Protein AF-A0A9W4T4R1-F1 (afdb_monomer_lite)

Foldseek 3Di:
DDDDQAAEEEEPDCCDLHNADFDDKEAAPVRQKIWTAHPVSQWIWIWGWDDPDPRYTYTDTDPVDDTDHDDPPDDDPDDYDYPDDD

Structure (mmCIF, N/CA/C/O backbone):
data_AF-A0A9W4T4R1-F1
#
_entry.id   AF-A0A9W4T4R1-F1
#
loop_
_atom_site.group_PDB
_atom_site.id
_atom_site.type_symbol
_atom_site.label_atom_id
_atom_site.label_alt_id
_atom_site.label_comp_id
_atom_site.label_asym_id
_atom_site.label_entity_id
_atom_site.label_seq_id
_atom_site.pdbx_PDB_ins_code
_atom_site.Cartn_x
_atom_site.Cartn_y
_atom_site.Cartn_z
_atom_site.occupancy
_atom_site.B_iso_or_equiv
_atom_site.auth_seq_id
_atom_site.auth_comp_id
_atom_site.auth_asym_id
_atom_site.auth_atom_id
_atom_site.pdbx_PDB_model_num
ATOM 1 N N . MET A 1 1 ? 18.611 -21.229 -9.576 1.00 50.47 1 MET A N 1
ATOM 2 C CA . MET A 1 1 ? 17.904 -20.423 -8.563 1.00 50.47 1 MET A CA 1
ATOM 3 C C . MET A 1 1 ? 18.171 -18.979 -8.915 1.00 50.47 1 MET A C 1
ATOM 5 O O . MET A 1 1 ? 19.337 -18.625 -9.005 1.00 50.47 1 MET A O 1
ATOM 9 N N . SER A 1 2 ? 17.140 -18.207 -9.240 1.00 68.56 2 SER A N 1
ATOM 10 C CA . SER A 1 2 ? 17.244 -16.749 -9.320 1.00 68.56 2 SER A CA 1
ATOM 11 C C . SER A 1 2 ? 17.272 -16.196 -7.896 1.00 68.56 2 SER A C 1
ATOM 13 O O . SER A 1 2 ? 16.493 -16.647 -7.056 1.00 68.56 2 SER A O 1
ATOM 15 N N . GLU A 1 3 ? 18.201 -15.285 -7.626 1.00 67.12 3 GLU A N 1
ATOM 16 C CA . GLU A 1 3 ? 18.260 -14.525 -6.379 1.00 67.12 3 GLU A CA 1
ATOM 17 C C . GLU A 1 3 ? 17.042 -13.591 -6.336 1.00 67.12 3 GLU A C 1
ATOM 19 O O . GLU A 1 3 ? 16.712 -12.953 -7.336 1.00 67.12 3 GLU A O 1
ATOM 24 N N . VAL A 1 4 ? 16.312 -13.589 -5.221 1.00 61.81 4 VAL A N 1
ATOM 25 C CA . VAL A 1 4 ? 15.272 -12.586 -4.971 1.00 61.81 4 VAL A CA 1
ATOM 26 C C . VAL A 1 4 ? 15.975 -11.352 -4.426 1.00 61.81 4 VAL A C 1
ATOM 28 O O . VAL A 1 4 ? 16.481 -11.377 -3.309 1.00 61.81 4 VAL A O 1
ATOM 31 N N . GLU A 1 5 ? 16.035 -10.294 -5.228 1.00 67.94 5 GLU A N 1
ATOM 32 C CA . GLU A 1 5 ? 16.493 -8.984 -4.769 1.00 67.94 5 GLU A CA 1
ATOM 33 C C . GLU A 1 5 ? 15.431 -8.412 -3.815 1.00 67.94 5 GLU A C 1
ATOM 35 O O . GLU A 1 5 ? 14.298 -8.134 -4.217 1.00 67.94 5 GLU A O 1
ATOM 40 N N . GLU A 1 6 ? 15.772 -8.259 -2.534 1.00 65.69 6 GLU A N 1
ATOM 41 C CA . GLU A 1 6 ? 14.932 -7.523 -1.587 1.00 65.69 6 GLU A CA 1
ATOM 42 C C . GLU A 1 6 ? 14.970 -6.031 -1.939 1.00 65.69 6 GLU A C 1
ATOM 44 O O . GLU A 1 6 ? 16.003 -5.374 -1.818 1.00 65.69 6 GLU A O 1
ATOM 49 N N . THR A 1 7 ? 13.830 -5.491 -2.370 1.00 65.50 7 THR A N 1
ATOM 50 C CA . THR A 1 7 ? 13.641 -4.051 -2.584 1.00 65.50 7 THR A CA 1
ATOM 51 C C . THR A 1 7 ? 12.897 -3.468 -1.392 1.00 65.50 7 THR A C 1
ATOM 53 O O . THR A 1 7 ? 11.851 -3.981 -0.992 1.00 65.50 7 THR A O 1
ATOM 56 N N . SER A 1 8 ? 13.420 -2.383 -0.824 1.00 68.62 8 SER A N 1
ATOM 57 C CA . SER A 1 8 ? 12.718 -1.609 0.198 1.00 68.62 8 SER A CA 1
ATOM 58 C C . SER A 1 8 ? 11.907 -0.484 -0.447 1.00 68.62 8 SER A C 1
ATOM 60 O O . SER A 1 8 ? 12.344 0.175 -1.394 1.00 68.62 8 SER A O 1
ATOM 62 N N . ILE A 1 9 ? 10.692 -0.287 0.065 1.00 69.56 9 ILE A N 1
ATOM 63 C CA . ILE A 1 9 ? 9.787 0.782 -0.353 1.00 69.56 9 ILE A CA 1
ATOM 64 C C . ILE A 1 9 ? 9.725 1.801 0.779 1.00 69.56 9 ILE A C 1
ATOM 66 O O . ILE A 1 9 ? 9.380 1.452 1.910 1.00 69.56 9 ILE A O 1
ATOM 70 N N . THR A 1 10 ? 10.030 3.058 0.470 1.00 71.94 10 THR A N 1
ATOM 71 C CA . THR A 1 10 ? 9.937 4.164 1.429 1.00 71.94 10 THR A CA 1
ATOM 72 C C . THR A 1 10 ? 8.825 5.115 1.000 1.00 71.94 10 THR A C 1
ATOM 74 O O . THR A 1 10 ? 8.733 5.482 -0.172 1.00 71.94 10 THR A O 1
ATOM 77 N N . ILE A 1 11 ? 7.980 5.525 1.946 1.00 72.94 11 ILE A N 1
ATOM 78 C CA . ILE A 1 11 ? 6.970 6.565 1.724 1.00 72.94 11 ILE A CA 1
ATOM 79 C C . ILE A 1 11 ? 7.568 7.883 2.205 1.00 72.94 11 ILE A C 1
ATOM 81 O O . ILE A 1 11 ? 7.783 8.062 3.402 1.00 72.94 11 ILE A O 1
ATOM 85 N N . ASP A 1 12 ? 7.855 8.788 1.271 1.00 66.25 12 ASP A N 1
ATOM 86 C CA . ASP A 1 12 ? 8.404 10.123 1.552 1.00 66.25 12 ASP A CA 1
ATOM 87 C C . ASP A 1 12 ? 7.272 11.126 1.843 1.00 66.25 12 ASP A C 1
ATOM 89 O O . ASP A 1 12 ? 7.197 12.220 1.289 1.00 66.25 12 ASP A O 1
ATOM 93 N N . ASP A 1 13 ? 6.321 10.702 2.678 1.00 65.38 13 ASP A N 1
ATOM 94 C CA . ASP A 1 13 ? 5.247 11.541 3.196 1.00 65.38 13 ASP A CA 1
ATOM 95 C C . ASP A 1 13 ? 4.955 11.151 4.650 1.00 65.38 13 ASP A C 1
ATOM 97 O O . ASP A 1 13 ? 4.326 10.129 4.937 1.00 65.38 13 ASP A O 1
ATOM 101 N N . ASN A 1 14 ? 5.402 11.998 5.581 1.00 64.31 14 ASN A N 1
ATOM 102 C CA . ASN A 1 14 ? 5.179 11.827 7.020 1.00 64.31 14 ASN A CA 1
ATOM 103 C C . ASN A 1 14 ? 3.692 11.879 7.425 1.00 64.31 14 ASN A C 1
ATOM 105 O O . ASN A 1 14 ? 3.383 11.689 8.601 1.00 64.31 14 ASN A O 1
ATOM 109 N N . ALA A 1 15 ? 2.781 12.161 6.492 1.00 73.75 15 ALA A N 1
ATOM 110 C CA . ALA A 1 15 ? 1.350 12.265 6.730 1.00 73.75 15 ALA A CA 1
ATOM 111 C C . ALA A 1 15 ? 0.514 11.255 5.925 1.00 73.75 15 ALA A C 1
ATOM 113 O O . ALA A 1 15 ? -0.700 11.441 5.832 1.00 73.75 15 ALA A O 1
ATOM 114 N N . ALA A 1 16 ? 1.107 10.193 5.359 1.00 87.38 16 ALA A N 1
ATOM 115 C CA . ALA A 1 16 ? 0.329 9.079 4.805 1.00 87.38 16 ALA A CA 1
ATOM 116 C C . ALA A 1 16 ? -0.707 8.611 5.836 1.00 87.38 16 ALA A C 1
ATOM 118 O O . ALA A 1 16 ? -0.347 8.321 6.979 1.00 87.38 16 ALA A O 1
ATOM 119 N N . HIS A 1 17 ? -1.988 8.602 5.463 1.00 92.12 17 HIS A N 1
ATOM 120 C CA . HIS A 1 17 ? -3.087 8.278 6.370 1.00 92.12 17 HIS A CA 1
ATOM 121 C C . HIS A 1 17 ? -3.062 9.081 7.686 1.00 92.12 17 HIS A C 1
ATOM 123 O O . HIS A 1 17 ? -3.295 8.535 8.764 1.00 92.12 17 HIS A O 1
ATOM 129 N N . ASN A 1 18 ? -2.708 10.370 7.631 1.00 90.25 18 ASN A N 1
ATOM 130 C CA . ASN A 1 18 ? -2.513 11.233 8.805 1.00 90.25 18 ASN A CA 1
ATOM 131 C C . ASN A 1 18 ? -1.500 10.681 9.833 1.00 90.25 18 ASN A C 1
ATOM 133 O O . ASN A 1 18 ? -1.593 10.971 11.026 1.00 90.25 18 ASN A O 1
ATOM 137 N N . GLY A 1 19 ? -0.528 9.887 9.372 1.00 89.81 19 GLY A N 1
ATOM 138 C CA . GLY A 1 19 ? 0.486 9.239 10.206 1.00 89.81 19 GLY A CA 1
ATOM 139 C C . GLY A 1 19 ? 0.022 7.935 10.862 1.00 89.81 19 GLY A C 1
ATOM 140 O O . GLY A 1 19 ? 0.761 7.353 11.657 1.00 89.81 19 GLY A O 1
ATOM 141 N N . GLU A 1 20 ? -1.187 7.461 10.560 1.00 92.62 20 GLU A N 1
ATOM 142 C CA . GLU A 1 20 ? -1.685 6.189 11.071 1.00 92.62 20 GLU A CA 1
ATOM 143 C C . GLU A 1 20 ? -1.111 4.993 10.305 1.00 92.62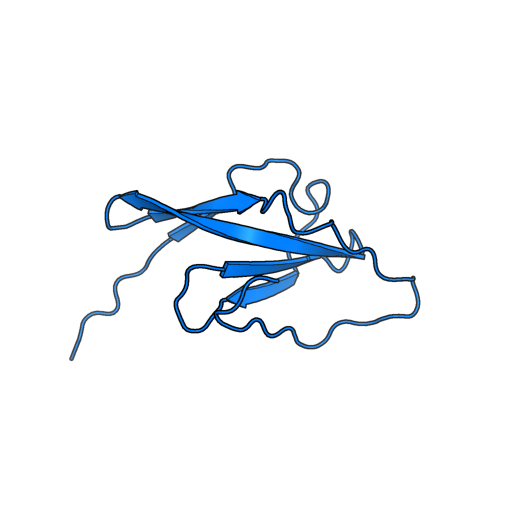 20 GLU A C 1
ATOM 145 O O . GLU A 1 20 ? -0.749 5.065 9.131 1.00 92.62 20 GLU A O 1
ATOM 150 N N . GLN A 1 21 ? -1.050 3.844 10.980 1.00 90.81 21 GLN A N 1
ATOM 151 C CA . GLN A 1 21 ? -0.478 2.624 10.417 1.00 90.81 21 GLN A CA 1
ATOM 152 C C . GLN A 1 21 ? -1.218 2.174 9.146 1.00 90.81 21 GLN A C 1
ATOM 154 O O . GLN A 1 21 ? -2.449 2.065 9.133 1.00 90.81 21 GLN A O 1
ATOM 159 N N . ILE A 1 22 ? -0.450 1.832 8.108 1.00 92.44 22 ILE A N 1
ATO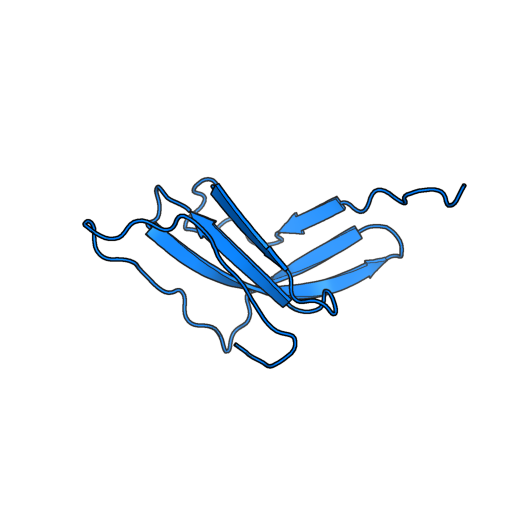M 160 C CA . ILE A 1 22 ? -0.942 1.122 6.924 1.00 92.44 22 ILE A CA 1
ATOM 161 C C . ILE A 1 22 ? -1.204 -0.333 7.304 1.00 92.44 22 ILE A C 1
ATOM 163 O O . ILE A 1 22 ? -0.340 -1.025 7.838 1.00 92.44 22 ILE A O 1
ATOM 167 N N . THR A 1 23 ? -2.413 -0.790 7.013 1.00 94.31 23 THR A N 1
ATOM 168 C CA . THR A 1 23 ? -2.900 -2.134 7.349 1.00 94.31 23 THR A CA 1
ATOM 169 C C . THR A 1 23 ? -3.050 -3.038 6.135 1.00 94.31 23 THR A C 1
ATOM 171 O O . THR A 1 23 ? -2.944 -4.252 6.277 1.00 94.31 23 THR A O 1
ATOM 174 N N . LEU A 1 24 ? -3.267 -2.462 4.949 1.00 94.88 24 LEU A N 1
ATOM 175 C CA . LEU A 1 24 ? -3.322 -3.184 3.681 1.00 94.88 24 LEU A CA 1
ATOM 176 C C . LEU A 1 24 ? -2.598 -2.385 2.594 1.00 94.88 24 LEU A C 1
ATOM 178 O O . LEU A 1 24 ? -2.615 -1.153 2.603 1.00 94.88 24 LEU A O 1
ATOM 182 N N . LEU A 1 25 ? -2.006 -3.105 1.646 1.00 93.25 25 LEU A N 1
ATOM 183 C CA . LEU A 1 25 ? -1.332 -2.564 0.471 1.00 93.25 25 LEU A CA 1
ATOM 184 C C . LEU A 1 25 ? -1.648 -3.446 -0.740 1.00 93.25 25 LEU A C 1
ATOM 186 O O . LEU A 1 25 ? -1.761 -4.664 -0.605 1.00 93.25 25 LEU A O 1
ATOM 190 N N . SER A 1 26 ? -1.767 -2.830 -1.913 1.00 93.25 26 SER A N 1
ATOM 191 C CA . SER A 1 26 ? -1.861 -3.521 -3.199 1.00 93.25 26 SER A CA 1
ATOM 192 C C . SER A 1 26 ? -1.020 -2.783 -4.235 1.00 93.25 26 SER A C 1
ATOM 194 O O . SER A 1 26 ? -1.036 -1.553 -4.255 1.00 93.25 26 SER A O 1
ATOM 196 N N . ALA A 1 27 ? -0.291 -3.522 -5.068 1.00 91.44 27 ALA A N 1
ATOM 197 C CA . ALA A 1 27 ? 0.531 -2.984 -6.149 1.00 91.44 27 ALA A CA 1
ATOM 198 C C . ALA A 1 27 ? -0.022 -3.440 -7.503 1.00 91.44 27 ALA A C 1
ATOM 200 O O . ALA A 1 27 ? -0.554 -4.550 -7.609 1.00 91.44 27 ALA A O 1
ATOM 201 N N . SER A 1 28 ? 0.096 -2.588 -8.520 1.00 92.56 28 SER A N 1
ATOM 202 C CA . SER A 1 28 ? -0.292 -2.931 -9.886 1.00 92.56 28 SER A CA 1
ATOM 203 C C . SER A 1 28 ? 0.621 -4.028 -10.444 1.00 92.56 28 SER A C 1
ATOM 205 O O . SER A 1 28 ? 1.774 -4.146 -10.015 1.00 92.56 28 SER A O 1
ATOM 207 N N . PRO A 1 29 ? 0.142 -4.846 -11.398 1.00 92.94 29 PRO A N 1
ATOM 208 C CA . PRO A 1 29 ? 0.971 -5.850 -12.065 1.00 92.94 29 PRO A CA 1
ATOM 209 C C . PRO A 1 29 ? 2.305 -5.323 -12.624 1.00 92.94 29 PRO A C 1
ATOM 211 O O . PRO A 1 29 ? 3.303 -6.041 -12.564 1.00 92.94 29 PRO A O 1
ATOM 214 N N . ASN A 1 30 ? 2.341 -4.089 -13.136 1.00 90.38 30 ASN A N 1
ATOM 215 C CA . ASN A 1 30 ? 3.547 -3.433 -13.649 1.00 90.38 30 ASN A CA 1
ATOM 216 C C . ASN A 1 30 ? 4.417 -2.771 -12.563 1.00 90.38 30 ASN A C 1
ATOM 218 O O . ASN A 1 30 ? 5.539 -2.364 -12.854 1.00 90.38 30 ASN A O 1
ATOM 222 N N . GLY A 1 31 ? 3.923 -2.673 -11.325 1.00 87.56 31 GLY A N 1
ATOM 223 C CA . GLY A 1 31 ? 4.637 -2.084 -10.196 1.00 87.56 31 GLY A CA 1
ATOM 224 C C . GLY A 1 31 ? 4.747 -0.557 -10.210 1.00 87.56 31 GLY A C 1
ATOM 225 O O . GLY A 1 31 ? 5.469 -0.016 -9.381 1.00 87.56 31 GLY A O 1
ATOM 226 N N . GLU A 1 32 ? 4.052 0.146 -11.107 1.00 89.00 32 GLU A N 1
ATOM 227 C CA . GLU A 1 32 ? 4.091 1.615 -11.198 1.00 89.00 32 GLU A CA 1
ATOM 228 C C . GLU A 1 32 ? 3.113 2.299 -10.227 1.00 89.00 32 GLU A C 1
ATOM 230 O O . GLU A 1 32 ? 3.292 3.469 -9.873 1.00 89.00 32 GLU A O 1
ATOM 235 N N . HIS A 1 33 ? 2.107 1.561 -9.748 1.00 89.75 33 HIS A N 1
ATOM 236 C CA . HIS A 1 33 ? 1.020 2.072 -8.922 1.00 89.75 33 HIS A CA 1
ATOM 237 C C . HIS A 1 33 ? 0.848 1.256 -7.642 1.00 89.75 33 HIS A C 1
ATOM 239 O O . HIS A 1 33 ? 0.864 0.024 -7.648 1.00 89.75 33 HIS A O 1
ATOM 245 N N . VAL A 1 34 ? 0.635 1.948 -6.524 1.00 91.44 34 VAL A N 1
ATOM 246 C CA . VAL A 1 34 ? 0.350 1.333 -5.224 1.00 91.44 34 VAL A CA 1
ATOM 247 C C . VAL A 1 34 ? -0.854 2.016 -4.593 1.00 91.44 34 VAL A C 1
ATOM 249 O O . VAL A 1 34 ? -0.956 3.238 -4.614 1.00 91.44 34 VAL A O 1
ATOM 252 N N . ILE A 1 35 ? -1.741 1.240 -3.974 1.00 92.50 35 ILE A N 1
ATOM 253 C CA . ILE A 1 35 ? -2.742 1.754 -3.031 1.00 92.50 35 ILE A CA 1
ATOM 254 C C . ILE A 1 35 ? -2.492 1.217 -1.639 1.00 92.50 35 ILE A C 1
ATOM 256 O O . ILE A 1 35 ? -2.153 0.046 -1.449 1.00 92.50 35 ILE A O 1
ATOM 260 N N . THR A 1 36 ? -2.706 2.079 -0.658 1.00 93.44 36 THR A N 1
ATOM 261 C CA . THR A 1 36 ? -2.576 1.757 0.760 1.00 93.44 36 THR A CA 1
ATOM 262 C C . THR A 1 36 ? -3.875 2.045 1.485 1.00 93.44 36 THR A C 1
ATOM 264 O O . THR A 1 36 ? -4.640 2.920 1.087 1.00 93.44 36 THR A O 1
ATOM 267 N N . TYR A 1 37 ? -4.122 1.307 2.564 1.00 94.88 37 TYR A N 1
ATOM 268 C CA . TYR A 1 37 ? -5.265 1.523 3.440 1.00 94.88 37 TYR A CA 1
ATOM 269 C C . TYR A 1 37 ? -4.857 1.479 4.906 1.00 94.88 37 TYR A C 1
ATOM 271 O O . TYR A 1 37 ? -4.204 0.529 5.355 1.00 94.88 37 TYR A O 1
ATOM 279 N N . SER A 1 38 ? -5.321 2.464 5.672 1.00 94.25 38 SER A N 1
ATOM 280 C CA . SER A 1 38 ? -5.247 2.463 7.131 1.00 94.25 38 SER A CA 1
ATOM 281 C C . SER A 1 38 ? -6.619 2.198 7.733 1.00 94.25 38 SER A C 1
ATOM 283 O O . SER A 1 38 ? -7.555 2.969 7.530 1.00 94.25 38 SER A O 1
ATOM 285 N N . SER A 1 39 ? -6.738 1.152 8.553 1.00 94.00 39 SER A N 1
ATOM 286 C CA . SER A 1 39 ? -7.986 0.868 9.267 1.00 94.00 39 SER A CA 1
ATOM 287 C C . SER A 1 39 ? -8.339 1.915 10.321 1.00 94.00 39 SER A C 1
ATOM 289 O O . SER A 1 39 ? -9.506 2.037 10.682 1.00 94.00 39 SER A O 1
ATOM 291 N N . LYS A 1 40 ? -7.342 2.638 10.848 1.00 93.56 40 LYS A N 1
ATOM 292 C CA . LYS A 1 40 ? -7.545 3.647 11.893 1.00 93.56 40 LYS A CA 1
ATOM 293 C C . LYS A 1 40 ? -7.885 5.012 11.304 1.00 93.56 40 LYS A C 1
ATOM 295 O O . LYS A 1 40 ? -8.829 5.636 11.774 1.00 93.56 40 LYS A O 1
ATOM 300 N N . ASP A 1 41 ? -7.183 5.436 10.253 1.00 94.06 41 ASP A N 1
ATOM 301 C CA . ASP A 1 41 ? -7.528 6.669 9.529 1.00 94.06 41 ASP A CA 1
ATOM 302 C C . ASP A 1 41 ? -8.698 6.478 8.544 1.00 94.06 41 ASP A C 1
ATOM 304 O O . ASP A 1 41 ? -9.245 7.446 8.011 1.00 94.06 41 ASP A O 1
ATOM 308 N N . ARG A 1 42 ? -9.100 5.223 8.303 1.00 93.62 42 ARG A N 1
ATOM 309 C CA . ARG A 1 42 ? -10.199 4.820 7.412 1.00 93.62 42 ARG A CA 1
ATOM 310 C C . ARG A 1 42 ? -10.078 5.396 6.003 1.00 93.62 42 ARG A C 1
ATOM 312 O O . ARG A 1 42 ? -11.069 5.814 5.402 1.00 93.62 42 ARG A O 1
ATOM 319 N N . SER A 1 43 ? -8.861 5.457 5.487 1.00 93.69 43 SER A N 1
ATOM 320 C CA . SER A 1 43 ? -8.559 6.090 4.207 1.00 93.69 43 SER A CA 1
ATOM 321 C C . SER A 1 43 ? -7.830 5.149 3.270 1.00 93.69 43 SER A C 1
ATOM 323 O O . SER A 1 43 ? -7.026 4.331 3.715 1.00 93.69 43 SER A O 1
ATOM 325 N N . ILE A 1 44 ?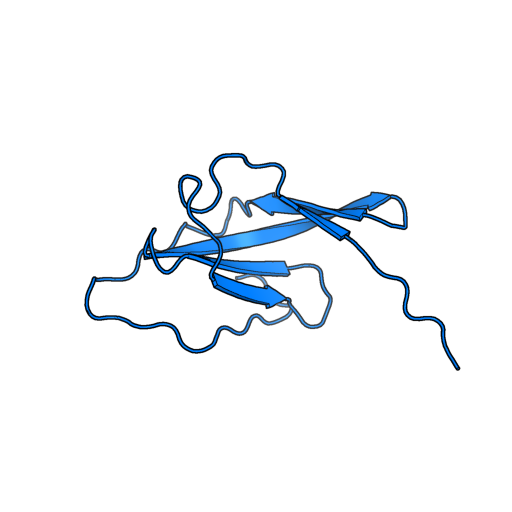 -8.114 5.293 1.978 1.00 93.56 44 ILE A N 1
ATOM 326 C CA . ILE A 1 44 ? -7.363 4.698 0.877 1.00 93.56 44 ILE A CA 1
ATOM 327 C C . ILE A 1 44 ? -6.614 5.828 0.170 1.00 93.56 44 ILE A C 1
ATOM 329 O O . ILE A 1 44 ? -7.211 6.855 -0.160 1.00 93.56 44 ILE A O 1
ATOM 333 N N . GLU A 1 45 ? -5.315 5.643 -0.042 1.00 92.44 45 GLU A N 1
ATOM 334 C CA . GLU A 1 45 ? -4.446 6.602 -0.732 1.00 92.44 45 GLU A CA 1
ATOM 335 C C . GLU A 1 45 ? -3.725 5.913 -1.892 1.00 92.44 45 GLU A C 1
ATOM 337 O O . GLU A 1 45 ? -3.302 4.763 -1.759 1.00 92.44 45 GLU A O 1
ATOM 342 N N . GLY A 1 46 ? -3.613 6.613 -3.024 1.00 92.12 46 GLY A N 1
ATOM 343 C CA . GLY A 1 46 ? -2.896 6.156 -4.214 1.00 92.12 46 GLY A CA 1
ATOM 344 C C . GLY A 1 46 ? -1.508 6.776 -4.321 1.00 92.12 46 GLY A C 1
ATOM 345 O O . GLY A 1 46 ? -1.294 7.945 -3.982 1.00 92.12 46 GLY A O 1
ATOM 346 N N . TRP A 1 47 ? -0.565 5.982 -4.812 1.00 90.19 47 TRP A N 1
ATOM 347 C CA . TRP A 1 47 ? 0.845 6.325 -4.907 1.00 90.19 47 TRP A CA 1
ATOM 348 C C . TRP A 1 47 ? 1.406 5.917 -6.262 1.00 90.19 47 TRP A C 1
ATOM 350 O O . TRP A 1 47 ? 1.115 4.835 -6.774 1.00 90.19 47 TRP A O 1
ATOM 360 N N . ILE A 1 48 ? 2.270 6.772 -6.795 1.00 89.44 48 ILE A N 1
ATOM 361 C CA . ILE A 1 48 ? 3.109 6.493 -7.953 1.00 89.44 48 ILE A CA 1
ATOM 362 C C . ILE A 1 48 ? 4.471 6.037 -7.438 1.00 89.44 48 ILE A C 1
ATOM 364 O O . ILE A 1 48 ? 5.077 6.690 -6.577 1.00 89.44 48 ILE A O 1
ATOM 368 N N . VAL A 1 49 ? 4.956 4.922 -7.974 1.00 87.19 49 VAL A N 1
ATOM 369 C CA . VAL A 1 49 ? 6.275 4.386 -7.651 1.00 87.19 49 VAL A CA 1
ATOM 370 C C . VAL A 1 49 ? 7.330 5.151 -8.445 1.00 87.19 49 VAL A C 1
ATOM 372 O O . VAL A 1 49 ? 7.430 5.048 -9.662 1.00 87.19 49 VAL A O 1
ATOM 375 N N . GLY A 1 50 ? 8.112 5.969 -7.747 1.00 82.44 50 GLY A N 1
ATOM 376 C CA . GLY A 1 50 ? 9.303 6.604 -8.287 1.00 82.44 50 GLY A CA 1
ATOM 377 C C . GLY A 1 50 ? 10.532 5.729 -8.069 1.00 82.44 50 GLY A C 1
ATOM 378 O O . GLY A 1 50 ? 10.789 5.270 -6.955 1.00 82.44 50 GLY A O 1
ATOM 379 N N . GLU A 1 51 ? 11.330 5.546 -9.113 1.00 72.69 51 GLU A N 1
ATOM 380 C CA . GLU A 1 51 ? 12.657 4.947 -8.992 1.00 72.69 51 GLU A CA 1
ATOM 381 C C . GLU A 1 51 ? 13.667 6.025 -8.585 1.00 72.69 51 GLU A C 1
ATOM 383 O O . GLU A 1 51 ? 13.794 7.052 -9.254 1.00 72.69 51 GLU A O 1
ATOM 388 N N . ASN A 1 52 ? 14.379 5.803 -7.479 1.00 66.44 52 ASN A N 1
ATOM 389 C CA . ASN A 1 52 ? 15.487 6.673 -7.080 1.00 66.44 52 ASN A CA 1
ATOM 390 C C . ASN A 1 52 ? 16.843 6.047 -7.447 1.00 66.44 52 ASN A C 1
ATOM 392 O O . ASN A 1 52 ? 17.693 6.726 -8.016 1.00 66.44 52 ASN A O 1
ATOM 396 N N . ASP A 1 53 ? 17.041 4.762 -7.134 1.00 60.41 53 ASP A N 1
ATOM 397 C CA . ASP A 1 53 ? 18.203 3.949 -7.522 1.00 60.41 53 ASP A CA 1
ATOM 398 C C . ASP A 1 53 ? 17.801 2.460 -7.477 1.00 60.41 53 ASP A C 1
ATOM 400 O O . ASP A 1 53 ? 16.791 2.106 -6.869 1.00 60.41 53 ASP A O 1
ATOM 404 N N . SER A 1 54 ? 18.621 1.600 -8.078 1.00 60.06 54 SER A N 1
ATOM 405 C CA . SER A 1 54 ? 18.489 0.157 -8.356 1.00 60.06 54 SER A CA 1
ATOM 406 C C . SER A 1 54 ? 18.022 -0.751 -7.199 1.00 60.06 54 SER A C 1
ATOM 408 O O . SER A 1 54 ? 17.916 -1.959 -7.387 1.00 60.06 54 SER A O 1
ATOM 410 N N . LYS A 1 55 ? 17.818 -0.215 -5.989 1.00 65.38 55 LYS A N 1
ATOM 411 C CA . LYS A 1 55 ? 17.507 -0.960 -4.756 1.00 65.38 55 LYS A CA 1
ATOM 412 C C . LYS A 1 55 ? 16.367 -0.379 -3.917 1.00 65.38 55 LYS A C 1
ATOM 414 O O . LYS A 1 55 ? 15.935 -1.038 -2.973 1.00 65.38 55 LYS A O 1
ATOM 419 N N . CYS A 1 56 ? 15.900 0.836 -4.221 1.00 66.44 56 CYS A N 1
ATOM 420 C CA . CYS A 1 56 ? 14.899 1.523 -3.406 1.00 66.44 56 CYS A CA 1
ATOM 421 C C . CYS A 1 56 ? 13.856 2.220 -4.279 1.00 66.44 56 CYS A C 1
ATOM 423 O O . CYS A 1 56 ? 14.175 3.129 -5.053 1.00 66.44 56 CYS A O 1
ATOM 425 N N . ALA A 1 57 ? 12.598 1.852 -4.066 1.00 78.06 57 ALA A N 1
ATOM 426 C CA . ALA A 1 57 ? 11.452 2.534 -4.643 1.00 78.06 57 ALA A CA 1
ATOM 427 C C . ALA A 1 57 ? 10.927 3.594 -3.665 1.00 78.06 57 ALA A C 1
ATOM 429 O O . ALA A 1 57 ? 10.838 3.365 -2.457 1.00 78.06 57 ALA A O 1
ATOM 430 N N . THR A 1 58 ? 10.584 4.772 -4.177 1.00 84.19 58 THR A N 1
ATOM 431 C CA . THR A 1 58 ? 9.976 5.853 -3.393 1.00 84.19 58 THR A CA 1
ATOM 432 C C . THR A 1 58 ? 8.548 6.071 -3.833 1.00 84.19 58 THR A C 1
ATOM 434 O O . THR A 1 58 ? 8.289 6.317 -5.005 1.00 84.19 58 THR A O 1
ATOM 437 N N . LEU A 1 59 ? 7.619 6.016 -2.886 1.00 87.12 59 LEU A N 1
ATOM 438 C CA . LEU A 1 59 ? 6.215 6.289 -3.157 1.00 87.12 5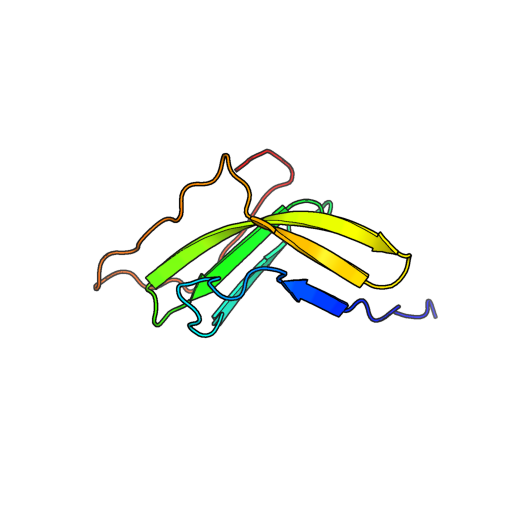9 LEU A CA 1
ATOM 439 C C . LEU A 1 59 ? 5.953 7.789 -3.078 1.00 87.12 59 LEU A C 1
ATOM 441 O O . LEU A 1 59 ? 6.209 8.420 -2.053 1.00 87.12 59 LEU A O 1
ATOM 445 N N . LYS A 1 60 ? 5.424 8.349 -4.165 1.00 88.19 60 LYS A N 1
ATOM 446 C CA . LYS A 1 60 ? 4.936 9.729 -4.229 1.00 88.19 60 LYS A CA 1
ATOM 447 C C . LYS A 1 60 ? 3.422 9.698 -4.315 1.00 88.19 60 LYS A C 1
ATOM 449 O O . LYS A 1 60 ? 2.886 8.940 -5.119 1.00 88.19 60 LYS A O 1
ATOM 454 N N . ARG A 1 61 ? 2.732 10.498 -3.497 1.00 86.88 61 ARG A N 1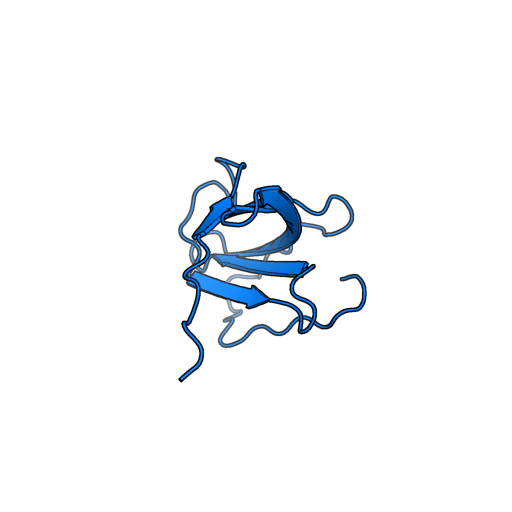
ATOM 455 C CA . ARG A 1 61 ? 1.265 10.554 -3.537 1.00 86.88 61 ARG A CA 1
ATOM 456 C C . ARG A 1 61 ? 0.819 10.956 -4.939 1.00 86.88 61 ARG A C 1
ATOM 458 O O . ARG A 1 61 ? 1.326 11.937 -5.485 1.00 86.88 61 ARG A O 1
ATOM 465 N N . ASP A 1 62 ? -0.105 10.190 -5.504 1.00 85.38 62 ASP A N 1
ATOM 466 C CA . ASP A 1 62 ? -0.682 10.509 -6.801 1.00 85.38 62 ASP A CA 1
ATOM 467 C C . ASP A 1 62 ? -1.607 11.733 -6.646 1.00 85.38 62 ASP A C 1
ATOM 469 O O . ASP A 1 62 ? -2.575 11.664 -5.885 1.00 85.38 62 ASP A O 1
ATOM 473 N N . PRO A 1 63 ? -1.325 12.874 -7.304 1.00 79.50 63 PRO A N 1
ATOM 474 C CA . PRO A 1 63 ? -2.162 14.066 -7.190 1.00 79.50 63 PRO A CA 1
ATOM 475 C C . PRO A 1 63 ? -3.532 13.908 -7.867 1.00 79.50 63 PRO A C 1
ATOM 477 O O . PRO A 1 63 ? -4.434 14.692 -7.572 1.00 79.50 63 PRO A O 1
ATOM 480 N N . GLU A 1 64 ? -3.688 12.943 -8.781 1.00 79.88 64 GLU A N 1
ATOM 481 C CA . GLU A 1 64 ? -4.959 12.648 -9.452 1.00 79.88 64 GLU A CA 1
ATOM 482 C C . GLU A 1 64 ? -5.847 11.731 -8.588 1.00 79.88 64 GLU A C 1
ATOM 484 O O . GLU A 1 64 ? -7.074 11.776 -8.701 1.00 79.88 64 GLU A O 1
ATOM 489 N N . VAL A 1 65 ? -5.256 10.968 -7.658 1.00 74.62 65 VAL A N 1
ATOM 490 C CA . VAL A 1 65 ? -5.997 10.109 -6.725 1.00 74.62 65 VAL A CA 1
ATOM 491 C C . VAL A 1 65 ? -6.405 10.888 -5.487 1.00 74.62 65 VAL A C 1
ATOM 493 O O . VAL A 1 65 ? -5.594 11.287 -4.652 1.00 74.62 65 VAL A O 1
ATOM 496 N N . THR A 1 66 ? -7.713 11.063 -5.323 1.00 71.75 66 THR A N 1
ATOM 497 C CA . THR A 1 66 ? -8.265 11.630 -4.090 1.00 71.75 66 THR A CA 1
ATOM 498 C C . THR A 1 66 ? -8.092 10.640 -2.936 1.00 71.75 66 THR A C 1
ATOM 500 O O . THR A 1 66 ? -8.350 9.449 -3.099 1.00 71.75 66 THR A O 1
ATOM 503 N N . VAL A 1 67 ? -7.723 11.134 -1.748 1.00 82.50 67 VAL A N 1
ATOM 504 C CA . VAL A 1 67 ? -7.805 10.347 -0.507 1.00 82.50 67 VAL A CA 1
ATOM 505 C C . VAL A 1 67 ? -9.258 9.932 -0.296 1.00 82.50 67 VAL A C 1
ATOM 507 O O . VAL A 1 67 ? -10.117 10.767 0.001 1.00 82.50 67 VAL A O 1
ATOM 510 N N . TYR A 1 68 ? -9.546 8.645 -0.448 1.00 88.62 68 TYR A N 1
ATOM 511 C CA . TYR A 1 68 ? -10.896 8.127 -0.282 1.00 88.62 68 TYR A CA 1
ATOM 512 C C . TYR A 1 68 ? -11.136 7.763 1.180 1.00 88.62 68 TYR A C 1
ATOM 514 O O . TYR A 1 68 ? -10.370 6.991 1.751 1.00 88.62 68 TYR A O 1
ATOM 522 N N . LYS A 1 69 ? -12.192 8.301 1.797 1.00 92.62 69 LYS A N 1
ATOM 523 C CA . LYS A 1 69 ? -12.561 8.033 3.197 1.00 92.62 69 LYS A CA 1
ATOM 524 C C . LYS A 1 69 ? -13.756 7.091 3.260 1.00 92.62 69 LYS A C 1
ATOM 526 O O . LYS A 1 69 ? -14.788 7.360 2.654 1.00 92.62 69 LYS A O 1
ATOM 531 N N . LEU A 1 70 ? -13.615 6.021 4.032 1.00 91.06 70 LEU A N 1
ATOM 532 C CA . LEU A 1 70 ? -14.660 5.024 4.253 1.00 91.06 70 LEU A CA 1
ATOM 533 C C . LEU A 1 70 ? -15.519 5.395 5.464 1.00 91.06 70 LEU A C 1
ATOM 535 O O . LEU A 1 70 ? -14.992 5.761 6.519 1.00 91.06 70 LEU A O 1
ATOM 539 N N . SER A 1 71 ? -16.834 5.229 5.335 1.00 90.81 71 SER A N 1
ATOM 540 C CA . SER A 1 71 ? -17.795 5.401 6.435 1.00 90.81 71 SER A CA 1
ATOM 541 C C . SER A 1 71 ? -17.600 4.332 7.505 1.00 90.81 71 SER A C 1
ATOM 543 O O . SER A 1 71 ? -17.126 3.251 7.178 1.00 90.81 71 SER A O 1
ATOM 545 N N . ASP A 1 72 ? -17.958 4.591 8.765 1.00 86.44 72 ASP A N 1
ATOM 546 C CA . ASP A 1 72 ? -17.596 3.741 9.915 1.00 86.44 72 ASP A CA 1
ATOM 547 C C . ASP A 1 72 ? -17.989 2.257 9.796 1.00 86.44 72 ASP A C 1
ATOM 549 O O . ASP A 1 72 ? -17.277 1.385 10.307 1.00 86.44 72 ASP A O 1
ATOM 553 N N . ASP A 1 73 ? -19.061 1.962 9.063 1.00 88.38 73 ASP A N 1
ATOM 554 C CA . ASP A 1 73 ? -19.605 0.612 8.898 1.00 88.38 73 ASP A CA 1
ATOM 555 C C . ASP A 1 73 ? -18.868 -0.232 7.842 1.00 88.38 73 ASP A C 1
ATOM 557 O O . ASP A 1 73 ? -19.017 -1.458 7.793 1.00 88.38 73 ASP A O 1
ATOM 561 N N . GLU A 1 74 ? -18.046 0.395 7.000 1.00 87.50 74 GLU A N 1
ATOM 562 C CA . GLU A 1 74 ? -17.344 -0.284 5.913 1.00 87.50 74 GLU A CA 1
ATOM 563 C C . GLU A 1 74 ? -16.063 -0.967 6.404 1.00 87.50 74 GLU A C 1
ATOM 565 O O . GLU A 1 74 ? -15.289 -0.422 7.197 1.00 87.50 74 GLU A O 1
ATOM 570 N N . LYS A 1 75 ? -15.816 -2.185 5.915 1.00 88.19 75 LYS A N 1
ATOM 571 C CA . LYS A 1 75 ? -14.603 -2.957 6.204 1.00 88.19 75 LYS A CA 1
ATOM 572 C C . LYS A 1 75 ? -13.916 -3.340 4.907 1.00 88.19 75 LYS A C 1
ATOM 574 O O . LYS A 1 75 ? -14.531 -3.952 4.037 1.00 88.19 75 LYS A O 1
ATOM 579 N N . VAL A 1 76 ? -12.627 -3.041 4.821 1.00 92.12 76 VAL A N 1
ATOM 580 C CA . VAL A 1 76 ? -11.778 -3.460 3.705 1.00 92.12 76 VAL A CA 1
ATOM 581 C C . VAL A 1 76 ? -11.083 -4.756 4.091 1.00 92.12 76 VAL A C 1
ATOM 583 O O . VAL A 1 76 ? -10.354 -4.798 5.079 1.00 92.12 76 VAL A O 1
ATOM 586 N N . ASN A 1 77 ? -11.332 -5.814 3.322 1.00 92.00 77 ASN A N 1
ATOM 587 C CA . ASN A 1 77 ? -10.675 -7.111 3.510 1.00 92.00 77 ASN A CA 1
ATOM 588 C C . ASN A 1 77 ? -9.594 -7.364 2.451 1.00 92.00 77 ASN A C 1
ATOM 590 O O . ASN A 1 77 ? -8.635 -8.081 2.709 1.00 92.00 77 ASN A O 1
ATOM 594 N N . GLU A 1 78 ? -9.757 -6.788 1.259 1.00 93.75 78 GLU A N 1
ATOM 595 C CA . GLU A 1 78 ? -8.853 -6.952 0.124 1.00 93.75 78 GLU A CA 1
ATOM 596 C C . GLU A 1 78 ? -8.880 -5.678 -0.729 1.00 93.75 78 GLU A C 1
ATOM 598 O O . GLU A 1 78 ? -9.910 -5.007 -0.813 1.00 93.75 78 GLU A O 1
ATOM 603 N N . MET A 1 79 ? -7.754 -5.365 -1.370 1.00 93.25 79 MET A N 1
ATOM 604 C CA . MET A 1 79 ? -7.633 -4.294 -2.356 1.00 93.25 79 MET A CA 1
ATOM 605 C C . MET A 1 79 ? -6.879 -4.804 -3.583 1.00 93.25 79 MET A C 1
ATOM 607 O O . MET A 1 79 ? -5.930 -5.582 -3.458 1.00 93.25 79 MET A O 1
ATOM 611 N N . LYS A 1 80 ? -7.287 -4.347 -4.766 1.00 91.75 80 LYS A N 1
ATOM 612 C CA . LYS A 1 80 ? -6.654 -4.663 -6.050 1.00 91.75 80 LYS A CA 1
ATOM 613 C C . LYS A 1 80 ? -6.539 -3.391 -6.871 1.00 91.75 80 LYS A C 1
ATOM 615 O O . LYS A 1 80 ? -7.444 -2.564 -6.837 1.00 91.75 80 LYS A O 1
ATOM 620 N N . VAL A 1 81 ? -5.443 -3.276 -7.603 1.00 90.94 81 VAL A N 1
ATOM 621 C CA . VAL A 1 81 ? -5.156 -2.184 -8.533 1.00 90.94 81 VAL A CA 1
ATOM 622 C C . VAL A 1 81 ? -4.673 -2.804 -9.849 1.00 90.94 81 VAL A C 1
ATOM 624 O O . VAL A 1 81 ?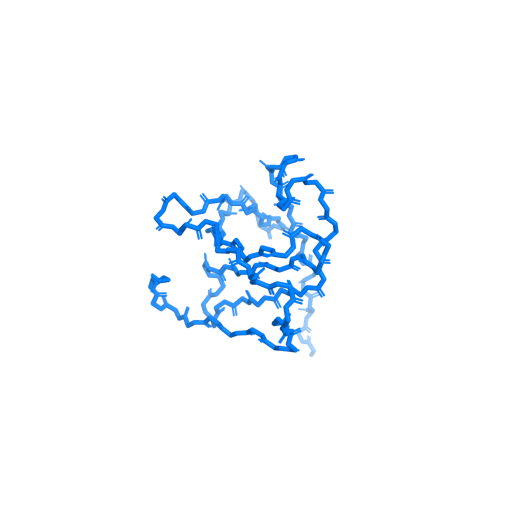 -4.007 -3.841 -9.840 1.00 90.94 81 VAL A O 1
ATOM 627 N N . ASN A 1 82 ? -5.096 -2.240 -10.975 1.00 89.75 82 ASN A N 1
ATOM 628 C CA . ASN A 1 82 ? -4.666 -2.626 -12.320 1.00 89.75 82 ASN A CA 1
ATOM 629 C C . ASN A 1 82 ? -3.534 -1.702 -12.805 1.00 89.75 82 ASN A C 1
ATOM 631 O O . ASN A 1 82 ? -3.108 -0.808 -12.086 1.00 89.75 82 ASN A O 1
ATOM 635 N N . ASP A 1 83 ? -3.024 -1.945 -14.011 1.00 89.12 83 ASP A N 1
ATOM 636 C CA . ASP A 1 83 ? -1.974 -1.103 -14.609 1.00 89.12 83 ASP A CA 1
ATOM 637 C C . ASP A 1 83 ? -2.517 0.208 -15.199 1.00 89.12 83 ASP A C 1
ATOM 639 O O . ASP A 1 83 ? -1.743 1.102 -15.530 1.00 89.12 83 ASP A O 1
ATOM 643 N N . ASP A 1 84 ? -3.839 0.319 -15.367 1.00 80.56 84 ASP A N 1
ATOM 644 C CA . ASP A 1 84 ? -4.445 1.582 -15.773 1.00 80.56 84 ASP A CA 1
ATOM 645 C C . ASP A 1 84 ? -4.375 2.585 -14.619 1.00 80.56 84 ASP A C 1
ATOM 647 O O . ASP A 1 84 ? -4.290 2.224 -13.444 1.00 80.56 84 ASP A O 1
ATOM 651 N N . LYS A 1 85 ? -4.467 3.869 -14.967 1.00 66.25 85 LYS A N 1
ATOM 652 C CA . LYS A 1 85 ? -4.650 4.919 -13.968 1.00 66.25 85 LYS A CA 1
ATOM 653 C C . LYS A 1 85 ? -5.865 4.617 -13.079 1.00 66.25 85 LYS A C 1
ATOM 655 O O . LYS A 1 85 ? -6.868 4.081 -13.555 1.00 66.25 85 LYS A O 1
ATOM 660 N N . PHE A 1 86 ? -5.734 5.007 -11.814 1.00 62.25 86 PHE A N 1
ATOM 661 C CA . PHE A 1 86 ? -6.742 4.909 -10.759 1.00 62.25 86 PHE A CA 1
ATOM 662 C C . PHE A 1 86 ? -8.091 5.555 -11.102 1.00 62.25 86 PHE A C 1
ATOM 664 O O . PHE A 1 86 ? -8.099 6.627 -11.752 1.00 62.25 86 PHE A O 1
#

Sequence (86 aa):
MSEVEETSITIDDNAAHNGEQITLLSASPNGEHVITYSSKDRSIEGWIVGENDSKCATLKRDPEVTVYKLSDDEKVNEMKVNDDKF

Organism: NCBI:txid1117311

pLDDT: mean 83.17, std 11.45, range [50.47, 94.88]

Secondary structure (DSSP, 8-state):
-------EEEE--TTGGGGPPP-EEEE-TTSSEEEEEETTTTEEEEEEEEEEETTEEEEEE-SSS--EE--TT---------SS--

Radius of gyration: 13.62 Å; chains: 1; bounding box: 38×34×28 Å